Protein AF-A0A2P8K6Y0-F1 (afdb_monomer)

Foldseek 3Di:
DVVCVVVVVDPKDKAKAAPPDDDPPPDDKDFDWWFFKFKKAFVVVVQADQAVVSQQVLAEEEADPPHNVVVQNQVLCVVVVHHHHHQYHDDDDQVRLVCRNVSSGMYIGGPVSLVPHPSVVRMDTYNHPSDGDTMTIIMD

Sequence (140 aa):
LQRRLENGELDGMLAMGPAQQSFAEGYSGRLLCPLEVVPIVGRRLNLRASSLRECAERGWILNPDGCGLRAGLIRELQSEGLRLTLNVESAGAQLQIALVAQGLGLGLVPRAALASSPWRDEIAVLSLSDFQPAVSLWLI

Structure (mmCIF, N/CA/C/O backbone):
data_AF-A0A2P8K6Y0-F1
#
_entry.id   AF-A0A2P8K6Y0-F1
#
loop_
_atom_site.group_PDB
_atom_site.id
_atom_site.type_symbol
_atom_site.label_atom_id
_atom_site.label_alt_id
_atom_site.label_comp_id
_atom_site.label_asym_id
_atom_site.label_entity_id
_atom_site.label_seq_id
_atom_site.pdbx_PDB_ins_code
_atom_site.Cartn_x
_atom_site.Cartn_y
_atom_site.Cartn_z
_atom_site.occupancy
_atom_site.B_iso_or_equiv
_atom_site.auth_seq_id
_atom_site.auth_comp_id
_atom_site.auth_asym_id
_atom_site.auth_atom_id
_atom_site.pdbx_PDB_model_num
ATOM 1 N N . LEU A 1 1 ? 14.664 -0.606 -10.535 1.00 76.00 1 LEU A N 1
ATOM 2 C CA . LEU A 1 1 ? 14.040 -1.209 -11.734 1.00 76.00 1 LEU A CA 1
ATOM 3 C C . LEU A 1 1 ? 14.088 -0.242 -12.905 1.00 76.00 1 LEU A C 1
ATOM 5 O O . LEU A 1 1 ? 14.735 -0.585 -13.875 1.00 76.00 1 LEU A O 1
ATOM 9 N N . GLN A 1 2 ? 13.561 0.979 -12.771 1.00 79.81 2 GLN A N 1
ATOM 10 C CA . GLN A 1 2 ? 13.648 2.007 -13.820 1.00 79.81 2 GLN A CA 1
ATOM 11 C C . GLN A 1 2 ? 15.067 2.208 -14.390 1.00 79.81 2 GLN A C 1
ATOM 13 O O . GLN A 1 2 ? 15.253 2.015 -15.578 1.00 79.81 2 GLN A O 1
ATOM 18 N N . ARG A 1 3 ? 16.092 2.445 -13.556 1.00 83.00 3 ARG A N 1
ATOM 19 C CA . ARG A 1 3 ? 17.490 2.552 -14.037 1.00 83.00 3 ARG A CA 1
ATOM 20 C C . ARG A 1 3 ? 17.990 1.330 -14.813 1.00 83.00 3 ARG A C 1
ATOM 22 O O . ARG A 1 3 ? 18.821 1.456 -15.692 1.00 83.00 3 ARG A O 1
ATOM 29 N N . ARG A 1 4 ? 17.509 0.136 -14.464 1.00 86.56 4 ARG A N 1
ATOM 30 C CA . ARG A 1 4 ? 17.902 -1.109 -15.139 1.00 86.56 4 ARG A CA 1
ATOM 31 C C . ARG A 1 4 ? 17.216 -1.23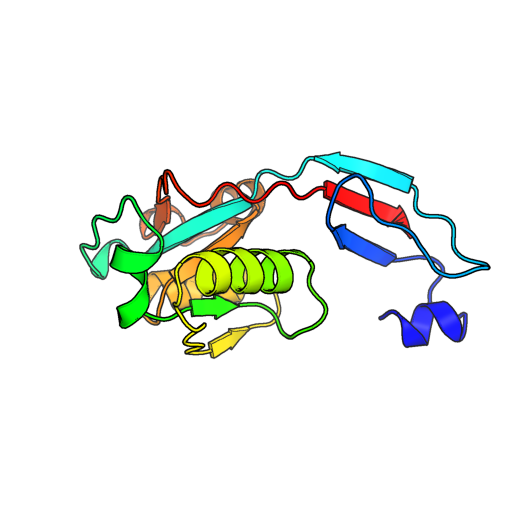2 -16.500 1.00 86.56 4 ARG A C 1
ATOM 33 O O . ARG A 1 4 ? 17.845 -1.691 -17.439 1.00 86.56 4 ARG A O 1
ATOM 40 N N . LEU A 1 5 ? 15.966 -0.773 -16.604 1.00 86.00 5 LEU A N 1
ATOM 41 C CA . LEU A 1 5 ? 15.274 -0.594 -17.882 1.00 86.00 5 LEU A CA 1
ATOM 42 C C . LEU A 1 5 ? 16.017 0.439 -18.750 1.00 86.00 5 LEU A C 1
ATOM 44 O O . LEU A 1 5 ? 16.315 0.163 -19.903 1.00 86.00 5 LEU A O 1
ATOM 48 N N . GLU A 1 6 ? 16.419 1.569 -18.158 1.00 85.06 6 GLU A N 1
ATOM 49 C CA . GLU A 1 6 ? 17.197 2.623 -18.829 1.00 85.06 6 GLU A CA 1
ATOM 50 C C . GLU A 1 6 ? 18.571 2.169 -19.317 1.00 85.06 6 GLU A C 1
ATOM 52 O O . GLU A 1 6 ? 19.008 2.567 -20.394 1.00 85.06 6 GLU A O 1
ATOM 57 N N . ASN A 1 7 ? 19.225 1.287 -18.569 1.00 88.25 7 ASN A N 1
ATOM 58 C CA . ASN A 1 7 ? 20.505 0.706 -18.955 1.00 88.25 7 ASN A CA 1
ATOM 59 C C . ASN A 1 7 ? 20.375 -0.462 -19.954 1.00 88.25 7 ASN A C 1
ATOM 61 O O . ASN A 1 7 ? 21.392 -1.047 -20.321 1.00 88.25 7 ASN A O 1
ATOM 65 N N . GLY A 1 8 ? 19.157 -0.851 -20.355 1.00 86.62 8 GLY A N 1
ATOM 66 C CA . GLY A 1 8 ? 18.922 -2.023 -21.207 1.00 86.62 8 GLY A CA 1
ATOM 67 C C . GLY A 1 8 ? 19.188 -3.370 -20.520 1.00 86.62 8 GLY A C 1
ATOM 68 O O . GLY A 1 8 ? 19.350 -4.385 -21.187 1.00 86.62 8 GLY A O 1
ATOM 69 N N . GLU A 1 9 ? 19.249 -3.405 -19.185 1.00 93.81 9 GLU A N 1
ATOM 70 C CA . GLU A 1 9 ? 19.389 -4.642 -18.399 1.00 93.81 9 GLU A CA 1
ATOM 71 C C . GLU A 1 9 ? 18.055 -5.383 -18.203 1.00 93.81 9 GLU A C 1
ATOM 73 O O . GLU A 1 9 ? 18.034 -6.496 -17.671 1.00 93.81 9 GLU A O 1
ATOM 78 N N . LEU A 1 10 ? 16.936 -4.733 -18.528 1.00 90.62 10 LEU A N 1
ATOM 79 C CA . LEU A 1 10 ? 15.590 -5.293 -18.490 1.00 90.62 10 LEU A CA 1
ATOM 80 C C . LEU A 1 10 ? 14.897 -4.990 -19.814 1.00 90.62 10 LEU A C 1
ATOM 82 O O . LEU A 1 10 ? 14.999 -3.873 -20.310 1.00 90.62 10 LEU A O 1
ATOM 86 N N . ASP A 1 11 ? 14.130 -5.954 -20.315 1.00 89.88 11 ASP A N 1
ATOM 87 C CA . ASP A 1 11 ? 13.306 -5.780 -21.519 1.00 89.88 11 ASP A CA 1
ATOM 88 C C . ASP A 1 11 ? 11.953 -5.110 -21.227 1.00 89.88 11 ASP A C 1
ATOM 90 O O . ASP A 1 11 ? 11.235 -4.722 -22.143 1.00 89.88 11 ASP A O 1
ATOM 94 N N . GLY A 1 12 ? 11.576 -5.009 -19.949 1.00 91.12 12 GLY A N 1
ATOM 95 C CA . GLY A 1 12 ? 10.328 -4.387 -19.525 1.00 91.12 12 GLY A CA 1
ATOM 96 C C . GLY A 1 12 ? 10.134 -4.371 -18.009 1.00 91.12 12 GLY A C 1
ATOM 97 O O . GLY A 1 12 ? 10.868 -5.006 -17.243 1.00 91.12 12 GLY A O 1
ATOM 98 N N . MET A 1 13 ? 9.120 -3.638 -17.560 1.00 90.44 13 MET A N 1
ATOM 99 C CA . MET A 1 13 ? 8.756 -3.482 -16.155 1.00 90.44 13 MET A CA 1
ATOM 100 C C . MET A 1 13 ? 7.237 -3.447 -15.977 1.00 90.44 13 MET A C 1
ATOM 102 O O . MET A 1 13 ? 6.521 -2.761 -16.700 1.00 90.44 13 MET A O 1
ATOM 106 N N . LEU A 1 14 ? 6.744 -4.132 -14.942 1.00 88.19 14 LEU A N 1
ATOM 107 C CA . LEU A 1 14 ? 5.383 -3.927 -14.454 1.00 88.19 14 LEU A CA 1
ATOM 108 C C . LEU A 1 14 ? 5.365 -2.820 -13.402 1.00 88.19 14 LEU A C 1
ATOM 110 O O . LEU A 1 14 ? 6.103 -2.883 -12.417 1.00 88.19 14 LEU A O 1
ATOM 114 N N . ALA A 1 15 ? 4.501 -1.827 -13.595 1.00 85.12 15 ALA A N 1
ATOM 115 C CA . ALA A 1 15 ? 4.368 -0.694 -12.689 1.00 85.12 15 ALA A CA 1
ATOM 116 C C . ALA A 1 15 ? 2.905 -0.383 -12.372 1.00 85.12 15 ALA A C 1
ATOM 118 O O . ALA A 1 15 ? 2.009 -0.581 -13.190 1.00 85.12 15 ALA A O 1
ATOM 119 N N . MET A 1 16 ? 2.675 0.134 -11.167 1.00 85.25 16 MET A N 1
ATOM 120 C CA . MET A 1 16 ? 1.374 0.632 -10.733 1.00 85.25 16 MET A CA 1
ATOM 121 C C . MET A 1 16 ? 1.354 2.155 -10.802 1.00 85.25 16 MET A C 1
ATOM 123 O O . MET A 1 16 ? 2.207 2.815 -10.205 1.00 85.25 16 MET A O 1
ATOM 127 N N . GLY A 1 17 ? 0.351 2.707 -11.478 1.00 83.69 17 GLY A N 1
ATOM 128 C CA . GLY A 1 17 ? 0.195 4.149 -11.641 1.00 83.69 17 GLY A CA 1
ATOM 129 C C . GLY A 1 17 ? -1.230 4.552 -12.025 1.00 83.69 17 GLY A C 1
ATOM 130 O O . GLY A 1 17 ? -2.084 3.681 -12.203 1.00 83.69 17 GLY A O 1
ATOM 131 N N . PRO A 1 18 ? -1.512 5.859 -12.137 1.00 83.94 18 PRO A N 1
ATOM 132 C CA . PRO A 1 18 ? -2.781 6.350 -12.663 1.00 83.94 18 PRO A CA 1
ATOM 133 C C . PRO A 1 18 ? -3.012 5.879 -14.109 1.00 83.94 18 PRO A C 1
ATOM 135 O O . PRO A 1 18 ? -2.075 5.549 -14.837 1.00 83.94 18 PRO A O 1
ATOM 138 N N . ALA A 1 19 ? -4.270 5.883 -14.553 1.00 85.19 19 ALA A N 1
ATOM 139 C CA . ALA A 1 19 ? -4.624 5.520 -15.928 1.00 85.19 19 ALA A CA 1
ATOM 140 C C . ALA A 1 19 ? -4.150 6.556 -16.970 1.00 85.19 19 ALA A C 1
ATOM 142 O O . ALA A 1 19 ? -4.039 6.232 -18.146 1.00 85.19 19 ALA A O 1
ATOM 143 N N . GLN A 1 20 ? -3.849 7.789 -16.548 1.00 83.56 20 GLN A N 1
ATOM 144 C CA . GLN A 1 20 ? -3.305 8.858 -17.399 1.00 83.56 20 GLN A CA 1
ATOM 145 C C . GLN A 1 20 ? -1.783 9.021 -17.233 1.00 83.56 20 GLN A C 1
ATOM 147 O O . GLN A 1 20 ? -1.249 10.110 -17.432 1.00 83.56 20 GLN A O 1
ATOM 152 N N . GLN A 1 21 ? -1.081 7.964 -16.812 1.00 83.00 21 GLN A N 1
ATOM 153 C CA . GLN A 1 21 ? 0.370 7.999 -16.647 1.00 83.00 21 GLN A CA 1
ATOM 154 C C . GLN A 1 21 ? 1.066 8.329 -17.978 1.00 83.00 21 GLN A C 1
ATOM 156 O O . GLN A 1 21 ? 0.804 7.692 -18.996 1.00 83.00 21 GLN A O 1
ATOM 161 N N . SER A 1 22 ? 1.987 9.294 -17.947 1.00 82.62 22 SER A N 1
ATOM 162 C CA . SER A 1 22 ? 2.933 9.553 -19.033 1.00 82.62 22 SER A CA 1
ATOM 163 C C . SER A 1 22 ? 4.289 8.913 -18.733 1.00 82.62 22 SER A C 1
ATOM 165 O O . SER A 1 22 ? 4.666 8.718 -17.571 1.00 82.62 22 SER A O 1
ATOM 167 N N . PHE A 1 23 ? 5.021 8.580 -19.792 1.00 82.44 23 PHE A N 1
ATOM 168 C CA . PHE A 1 23 ? 6.355 7.993 -19.718 1.00 82.44 23 PHE A CA 1
ATOM 169 C C . PHE A 1 23 ? 7.363 8.924 -20.386 1.00 82.44 23 PHE A C 1
ATOM 171 O O . PHE A 1 23 ? 6.997 9.726 -21.246 1.00 82.44 23 PHE A O 1
ATOM 178 N N . ALA A 1 24 ? 8.617 8.853 -19.940 1.00 80.50 24 ALA A N 1
ATOM 179 C CA . ALA A 1 24 ? 9.697 9.629 -20.534 1.00 80.50 24 ALA A CA 1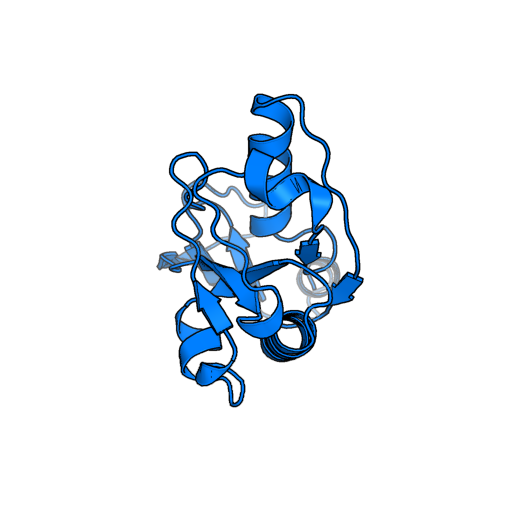
ATOM 180 C C . ALA A 1 24 ? 9.902 9.238 -22.006 1.00 80.50 24 ALA A C 1
ATOM 182 O O . ALA A 1 24 ? 9.553 8.132 -22.426 1.00 80.50 24 ALA A O 1
ATOM 183 N N . GLU A 1 25 ? 10.479 10.153 -22.781 1.00 78.12 25 GLU A N 1
ATOM 184 C CA . GLU A 1 25 ? 10.788 9.922 -24.190 1.00 78.12 25 GLU A CA 1
ATOM 185 C C . GLU A 1 25 ? 11.645 8.653 -24.356 1.00 78.12 25 GLU A C 1
ATOM 187 O O . GLU A 1 25 ? 12.580 8.419 -23.590 1.00 78.12 25 GLU A O 1
ATOM 192 N N . GLY A 1 26 ? 11.281 7.801 -25.318 1.00 80.81 26 GLY A N 1
ATOM 193 C CA . GLY A 1 26 ? 11.908 6.490 -25.522 1.00 80.81 26 GLY A CA 1
ATOM 194 C C . GLY A 1 26 ? 11.240 5.318 -24.791 1.00 80.81 26 GLY A C 1
ATOM 195 O O . GLY A 1 26 ? 11.555 4.175 -25.108 1.00 80.81 26 GLY A O 1
ATOM 196 N N . TYR A 1 27 ? 10.278 5.565 -23.893 1.00 81.75 27 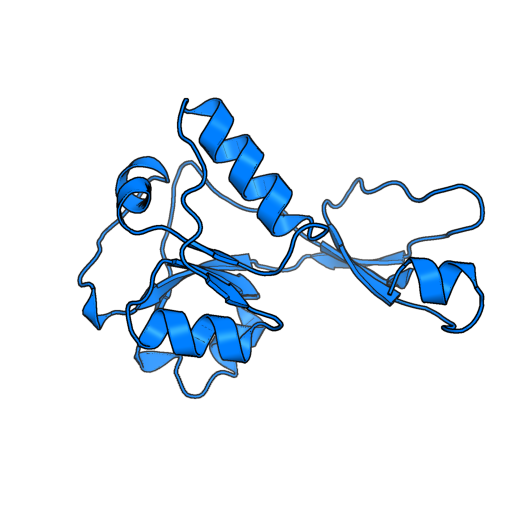TYR A N 1
ATOM 197 C CA . TYR A 1 27 ? 9.481 4.515 -23.246 1.00 81.75 27 TYR A CA 1
ATOM 198 C C . TYR A 1 27 ? 8.027 4.551 -23.702 1.00 81.75 27 TYR A C 1
ATOM 200 O O . TYR A 1 27 ? 7.387 5.603 -23.721 1.00 81.75 27 TYR A O 1
ATOM 208 N N . SER A 1 28 ? 7.472 3.380 -24.009 1.00 84.62 28 SER A N 1
ATOM 209 C CA . SER A 1 28 ? 6.046 3.211 -24.284 1.00 84.62 28 SER A CA 1
ATOM 210 C C . SER A 1 28 ? 5.408 2.356 -23.200 1.00 84.62 28 SER A C 1
ATOM 212 O O . SER A 1 28 ? 5.738 1.184 -23.066 1.00 84.62 28 SER A O 1
ATOM 214 N N . GLY A 1 29 ? 4.453 2.916 -22.461 1.00 89.00 29 GLY A N 1
ATOM 215 C CA . GLY A 1 29 ? 3.641 2.133 -21.538 1.00 89.00 29 GLY A CA 1
ATOM 216 C C . GLY A 1 29 ? 2.397 1.570 -22.218 1.00 89.00 29 GLY A C 1
ATOM 217 O O . GLY A 1 29 ? 1.643 2.300 -22.860 1.00 89.00 29 GLY A O 1
ATOM 218 N N . ARG A 1 30 ? 2.133 0.280 -22.019 1.00 92.25 30 ARG A N 1
ATOM 219 C CA . ARG A 1 30 ? 0.864 -0.371 -22.340 1.00 92.25 30 ARG A CA 1
ATOM 220 C C . ARG A 1 30 ? 0.054 -0.579 -21.068 1.00 92.25 30 ARG A C 1
ATOM 222 O O . ARG A 1 30 ? 0.457 -1.333 -20.180 1.00 92.25 30 ARG A O 1
ATOM 229 N N . LEU A 1 31 ? -1.116 0.049 -21.010 1.00 92.44 31 LEU A N 1
ATOM 230 C CA . LEU A 1 31 ? -2.100 -0.205 -19.965 1.00 92.44 31 LEU A CA 1
ATOM 231 C C . LEU A 1 31 ? -2.561 -1.664 -20.069 1.00 92.44 31 LEU A C 1
ATOM 233 O O . LEU A 1 31 ? -3.036 -2.089 -21.122 1.00 92.44 31 LEU A O 1
ATOM 237 N N . LEU A 1 32 ? -2.404 -2.434 -18.995 1.00 93.56 32 LEU A N 1
ATOM 238 C CA . LEU A 1 32 ? -2.839 -3.829 -18.956 1.00 93.56 32 LEU A CA 1
ATOM 239 C C . LEU A 1 32 ? -4.258 -3.936 -18.412 1.00 93.56 32 LEU A C 1
ATOM 241 O O . LEU A 1 32 ? -5.143 -4.464 -19.081 1.00 93.56 32 LEU A O 1
ATOM 245 N N . CYS A 1 33 ? -4.470 -3.439 -17.194 1.00 91.38 33 CYS A N 1
ATOM 246 C CA . CYS A 1 33 ? -5.767 -3.483 -16.535 1.00 91.38 33 CYS A CA 1
ATOM 247 C C . CYS A 1 33 ? -5.846 -2.500 -15.356 1.00 91.38 33 CYS A C 1
ATOM 249 O O . CYS A 1 33 ? -4.817 -2.153 -14.766 1.00 91.38 33 CYS A O 1
ATOM 251 N N . PRO A 1 34 ? -7.061 -2.083 -14.962 1.00 91.38 34 PRO A N 1
ATOM 252 C CA . PRO A 1 34 ? -7.293 -1.489 -13.652 1.00 91.38 34 PRO A CA 1
ATOM 253 C C . PRO A 1 34 ? -6.939 -2.479 -12.535 1.00 91.38 34 PRO A C 1
ATOM 255 O O . PRO A 1 34 ? -7.177 -3.682 -12.657 1.00 91.38 34 PRO A O 1
ATOM 258 N N . LEU A 1 35 ? -6.412 -1.965 -11.428 1.00 89.69 35 LEU A N 1
ATOM 259 C CA . LEU A 1 35 ? -6.174 -2.724 -10.209 1.00 89.69 35 LEU A CA 1
ATOM 260 C C . LEU A 1 35 ? -7.062 -2.191 -9.098 1.00 89.69 35 LEU A C 1
ATOM 262 O O . LEU A 1 35 ? -6.968 -1.028 -8.711 1.00 89.69 35 LEU A O 1
ATOM 266 N N . GLU A 1 36 ? -7.875 -3.074 -8.532 1.00 92.19 36 GLU A N 1
ATOM 267 C CA . GLU A 1 36 ? -8.579 -2.755 -7.303 1.00 92.19 36 GLU A CA 1
ATOM 268 C C . GLU A 1 36 ? -7.590 -2.797 -6.136 1.00 92.19 36 GLU A C 1
ATOM 270 O O . GLU A 1 36 ? -7.087 -3.863 -5.766 1.00 92.19 36 GLU A O 1
ATOM 275 N N . VAL A 1 37 ? -7.297 -1.630 -5.567 1.00 93.19 37 VAL A N 1
ATOM 276 C CA . VAL A 1 37 ? -6.408 -1.483 -4.417 1.00 93.19 37 VAL A CA 1
ATOM 277 C C . VAL A 1 37 ? -7.216 -1.048 -3.207 1.00 93.19 37 VAL A C 1
ATOM 279 O O . VAL A 1 37 ? -8.027 -0.130 -3.283 1.00 93.19 37 VAL A O 1
ATOM 282 N N . VAL A 1 38 ? -7.000 -1.734 -2.088 1.00 95.38 38 VAL A N 1
ATOM 283 C CA . VAL A 1 38 ? -7.830 -1.611 -0.893 1.00 95.38 38 VAL A CA 1
ATOM 284 C C . VAL A 1 38 ? -7.001 -1.206 0.323 1.00 95.38 38 VAL A C 1
ATOM 286 O O . VAL A 1 38 ? -5.928 -1.783 0.545 1.00 95.38 38 VAL A O 1
ATOM 289 N N . PRO A 1 39 ? -7.478 -0.245 1.136 1.00 96.75 39 PRO A N 1
ATOM 290 C CA . PRO A 1 39 ? -6.934 -0.018 2.464 1.00 96.75 39 PRO A CA 1
ATOM 291 C C . PRO A 1 39 ? -7.272 -1.207 3.369 1.00 96.75 39 PRO A C 1
ATOM 293 O O . PRO A 1 39 ? -8.406 -1.694 3.385 1.00 96.75 39 PRO A O 1
ATOM 296 N N . ILE A 1 40 ? -6.288 -1.684 4.123 1.00 97.81 40 ILE A N 1
ATOM 297 C CA . ILE A 1 40 ? -6.419 -2.854 4.992 1.00 97.81 40 ILE A CA 1
ATOM 298 C C . ILE A 1 40 ? -5.959 -2.554 6.413 1.00 97.81 40 ILE A C 1
ATOM 300 O O . ILE A 1 40 ? -5.047 -1.759 6.633 1.00 97.81 40 ILE A O 1
ATOM 304 N N . VAL A 1 41 ? -6.562 -3.242 7.377 1.00 98.56 41 VAL A N 1
ATOM 305 C CA . VAL A 1 41 ? -6.181 -3.202 8.790 1.00 98.56 41 VAL A CA 1
ATOM 306 C C . VAL A 1 41 ? -6.253 -4.603 9.394 1.00 98.56 41 VAL A C 1
ATOM 308 O O . VAL A 1 41 ? -7.095 -5.412 9.003 1.00 98.56 41 VAL A O 1
ATOM 311 N N . GLY A 1 42 ? -5.388 -4.910 10.360 1.00 98.50 42 GLY A N 1
ATOM 312 C CA . GLY A 1 42 ? -5.493 -6.149 11.127 1.00 98.50 42 GLY A CA 1
ATOM 313 C C . GLY A 1 42 ? -6.729 -6.125 12.025 1.00 98.50 42 GLY A C 1
ATOM 314 O O . GLY A 1 42 ? -6.925 -5.174 12.784 1.00 98.50 42 GLY A O 1
ATOM 315 N N . ARG A 1 43 ? -7.549 -7.182 11.997 1.00 98.12 43 ARG A N 1
ATOM 316 C CA . ARG A 1 43 ? -8.762 -7.309 12.829 1.00 98.12 43 ARG A CA 1
ATOM 317 C C . ARG A 1 43 ? -8.466 -7.143 14.317 1.00 98.12 43 ARG A C 1
ATOM 319 O O . ARG A 1 43 ? -9.271 -6.557 15.029 1.00 98.12 43 ARG A O 1
ATOM 326 N N . ARG A 1 44 ? -7.281 -7.570 14.767 1.00 96.44 44 ARG A N 1
ATOM 327 C CA . ARG A 1 44 ? -6.804 -7.408 16.151 1.00 96.44 44 ARG A CA 1
ATOM 328 C C . ARG A 1 44 ? -6.753 -5.958 16.643 1.00 96.44 44 ARG A C 1
ATOM 330 O O . ARG A 1 44 ? -6.760 -5.739 17.848 1.00 96.44 44 ARG A O 1
ATOM 337 N N . LEU A 1 45 ? -6.686 -4.975 15.740 1.00 95.50 45 LEU A N 1
ATOM 338 C CA . LEU A 1 45 ? -6.696 -3.557 16.107 1.00 95.50 45 LEU A CA 1
ATOM 339 C C . LEU A 1 45 ? -8.100 -3.034 16.432 1.00 95.50 45 LEU A C 1
ATOM 341 O O . LEU A 1 45 ? -8.210 -1.919 16.936 1.00 95.50 45 LEU A O 1
ATOM 345 N N . ASN A 1 46 ? -9.160 -3.804 16.143 1.00 94.75 46 ASN A N 1
ATOM 346 C CA . ASN A 1 46 ? -10.560 -3.417 16.352 1.00 94.75 46 ASN A CA 1
ATOM 347 C C . ASN A 1 46 ? -10.899 -2.011 15.814 1.00 94.75 46 ASN A C 1
ATOM 349 O O . ASN A 1 46 ? -11.776 -1.325 16.338 1.00 94.75 46 ASN A O 1
ATOM 353 N N . LEU A 1 47 ? -10.203 -1.576 14.758 1.00 95.19 47 LEU A N 1
ATOM 354 C CA . LEU A 1 47 ? -10.409 -0.273 14.141 1.00 95.19 47 LEU A CA 1
ATOM 355 C C . LEU A 1 47 ? -11.631 -0.326 13.224 1.00 95.19 47 LEU A C 1
ATOM 357 O O . LEU A 1 47 ? -11.703 -1.151 12.313 1.00 95.19 47 LEU A O 1
ATOM 361 N N . ARG A 1 48 ? -12.559 0.605 13.435 1.00 94.06 48 ARG A N 1
ATOM 362 C CA . ARG A 1 48 ? -13.595 0.955 12.466 1.00 94.06 48 ARG A CA 1
ATOM 363 C C . ARG A 1 48 ? -13.308 2.375 12.012 1.00 94.06 48 ARG A C 1
ATOM 365 O O . ARG A 1 48 ? -13.321 3.276 12.841 1.00 94.06 48 ARG A O 1
ATOM 372 N N . ALA A 1 49 ? -13.000 2.529 10.733 1.00 96.12 49 ALA A N 1
ATOM 373 C CA . ALA A 1 49 ? -12.703 3.813 10.124 1.00 96.12 49 ALA A CA 1
ATOM 374 C C . ALA A 1 49 ? -13.447 3.929 8.793 1.00 96.12 49 ALA A C 1
ATOM 376 O O . ALA A 1 49 ? -13.588 2.947 8.059 1.00 96.12 49 ALA A O 1
ATOM 377 N N . SER A 1 50 ? -13.915 5.137 8.526 1.00 96.69 50 SER A N 1
ATOM 378 C CA . SER A 1 50 ? -14.660 5.565 7.345 1.00 96.69 50 SER A CA 1
ATOM 379 C C . SER A 1 50 ? -13.994 6.744 6.628 1.00 96.69 50 SER A C 1
ATOM 381 O O . SER A 1 50 ? -14.421 7.098 5.533 1.00 96.69 50 SER A O 1
ATOM 383 N N . SER A 1 51 ? -12.932 7.309 7.212 1.00 97.31 51 SER A N 1
ATOM 384 C CA . SER A 1 51 ? -12.132 8.407 6.658 1.00 97.31 51 SER A CA 1
ATOM 385 C C . SER A 1 51 ? -10.631 8.201 6.889 1.00 97.31 51 SER A C 1
ATOM 387 O O . SER A 1 51 ? -10.226 7.471 7.802 1.00 97.31 51 SER A O 1
ATOM 389 N N . LEU A 1 52 ? -9.787 8.878 6.108 1.00 96.81 52 LEU A N 1
ATOM 390 C CA . LEU A 1 52 ? -8.333 8.892 6.303 1.00 96.81 52 LEU A CA 1
ATOM 391 C C . LEU A 1 52 ? -7.938 9.496 7.654 1.00 96.81 52 LEU A C 1
ATOM 393 O O . LEU A 1 52 ? -6.990 9.027 8.293 1.00 96.81 52 LEU A O 1
ATOM 397 N N . ARG A 1 53 ? -8.684 10.499 8.126 1.00 96.50 53 ARG A N 1
ATOM 398 C CA . ARG A 1 53 ? -8.482 11.117 9.443 1.00 96.50 53 ARG A CA 1
ATOM 399 C C . ARG A 1 53 ? -8.597 10.115 10.585 1.00 96.50 53 ARG A C 1
ATOM 401 O O . ARG A 1 53 ? -7.754 10.116 11.478 1.00 96.50 53 ARG A O 1
ATOM 408 N N . GLU A 1 54 ? -9.594 9.236 10.538 1.00 96.62 54 GLU A N 1
ATOM 409 C CA . GLU A 1 54 ? -9.794 8.179 11.540 1.00 96.62 54 GLU A CA 1
ATOM 410 C C . GLU A 1 54 ? -8.677 7.120 11.514 1.00 96.62 54 GLU A C 1
ATOM 412 O O . GLU A 1 54 ? -8.462 6.407 12.496 1.00 96.62 54 GLU A O 1
ATOM 417 N N . CYS A 1 55 ? -7.922 7.032 10.415 1.00 95.94 55 CYS A N 1
ATOM 418 C CA . CYS A 1 55 ? -6.752 6.164 10.289 1.00 95.94 55 CYS A CA 1
ATOM 419 C C . CYS A 1 55 ? -5.436 6.826 10.735 1.00 95.94 55 CYS A C 1
ATOM 421 O O . CYS A 1 55 ? -4.453 6.116 10.962 1.00 95.94 55 CYS A O 1
ATOM 423 N N . ALA A 1 56 ? -5.384 8.158 10.855 1.00 89.25 56 ALA A N 1
ATOM 424 C CA . ALA A 1 56 ? -4.134 8.921 10.923 1.00 89.25 56 ALA A CA 1
ATOM 425 C C . ALA A 1 56 ? -3.207 8.513 12.085 1.00 89.25 56 ALA A C 1
ATOM 427 O O . ALA A 1 56 ? -1.993 8.418 11.905 1.00 89.25 56 ALA A O 1
ATOM 428 N N . GLU A 1 57 ? -3.769 8.210 13.258 1.00 90.56 57 GLU A N 1
ATOM 429 C CA . GLU A 1 57 ? -2.999 7.838 14.456 1.00 90.56 57 GLU A CA 1
ATOM 430 C C . GLU A 1 57 ? -2.385 6.436 14.392 1.00 90.56 57 GLU A C 1
ATOM 432 O O . GLU A 1 57 ? -1.492 6.106 15.171 1.00 90.56 57 GLU A O 1
ATOM 437 N N . ARG A 1 58 ? -2.879 5.572 13.502 1.00 95.69 58 ARG A N 1
ATOM 438 C CA . ARG A 1 58 ? -2.424 4.179 13.411 1.00 95.69 58 ARG A CA 1
ATOM 439 C C . ARG A 1 58 ? -1.199 4.024 12.518 1.00 95.69 58 ARG A C 1
ATOM 441 O O . ARG A 1 58 ? -0.486 3.035 12.665 1.00 95.69 58 ARG A O 1
ATOM 448 N N . GLY A 1 59 ? -0.946 4.994 11.640 1.00 96.25 59 GLY A N 1
ATOM 449 C CA . GLY A 1 59 ? 0.166 4.983 10.694 1.00 96.25 59 GLY A CA 1
ATOM 450 C C . GLY A 1 59 ? 0.065 3.884 9.633 1.00 96.25 59 GLY A C 1
ATOM 451 O O . GLY A 1 59 ? -0.802 3.009 9.670 1.00 96.25 59 GLY A O 1
ATOM 452 N N . TRP A 1 60 ? 0.955 3.943 8.648 1.00 97.38 60 TRP A N 1
ATOM 453 C CA . TRP A 1 60 ? 0.888 3.110 7.452 1.00 97.38 60 TRP A CA 1
ATOM 454 C C . TRP A 1 60 ? 2.131 2.244 7.272 1.00 97.38 60 TRP A C 1
ATOM 456 O O . TRP A 1 60 ? 3.249 2.627 7.611 1.00 97.38 60 TRP A O 1
ATOM 466 N N . ILE A 1 61 ? 1.916 1.081 6.677 1.00 97.06 61 ILE A N 1
ATOM 467 C CA . ILE A 1 61 ? 2.919 0.153 6.177 1.00 97.06 61 ILE A CA 1
ATOM 468 C C . ILE A 1 61 ? 2.806 0.215 4.665 1.00 97.06 61 ILE A C 1
ATOM 470 O O . ILE A 1 61 ? 1.778 -0.178 4.108 1.00 97.06 61 ILE A O 1
ATOM 474 N N . LEU A 1 62 ? 3.820 0.750 3.995 1.00 94.19 62 LEU A N 1
ATOM 475 C CA . LEU A 1 62 ? 3.769 1.023 2.559 1.00 94.19 62 LEU A CA 1
ATOM 476 C C . LEU A 1 62 ? 5.017 0.504 1.861 1.00 94.19 62 LEU A C 1
ATOM 478 O O . LEU A 1 62 ? 6.064 0.300 2.472 1.00 94.19 62 LEU A O 1
ATOM 482 N N . ASN A 1 63 ? 4.908 0.339 0.546 1.00 87.56 63 ASN A N 1
ATOM 483 C CA . ASN A 1 63 ? 6.091 0.168 -0.284 1.00 87.56 63 ASN A CA 1
ATOM 484 C C . ASN A 1 63 ? 6.982 1.429 -0.225 1.00 87.56 63 ASN A C 1
ATOM 486 O O . ASN A 1 63 ? 6.476 2.524 0.070 1.00 87.56 63 ASN A O 1
ATOM 490 N N . PRO A 1 64 ? 8.289 1.290 -0.522 1.00 82.75 64 PRO A N 1
ATOM 491 C CA . PRO A 1 64 ? 9.187 2.428 -0.684 1.00 82.75 64 PRO A CA 1
ATOM 492 C C . PRO A 1 64 ? 8.662 3.463 -1.689 1.00 82.75 64 PRO A C 1
ATOM 494 O O . PRO A 1 64 ? 7.772 3.184 -2.504 1.00 82.75 64 PRO A O 1
ATOM 497 N N . ASP A 1 65 ? 9.232 4.664 -1.634 1.00 72.69 65 ASP A N 1
ATOM 498 C CA . ASP A 1 65 ? 8.910 5.745 -2.566 1.00 72.69 65 ASP A CA 1
ATOM 499 C C . ASP A 1 65 ? 9.119 5.337 -4.041 1.00 72.69 65 ASP A C 1
ATOM 501 O O . ASP A 1 65 ? 9.910 4.451 -4.370 1.00 72.69 65 ASP A O 1
ATOM 505 N N . GLY A 1 66 ? 8.367 5.978 -4.945 1.00 69.38 66 GLY A N 1
ATOM 506 C CA . GLY A 1 66 ? 8.325 5.641 -6.378 1.00 69.38 66 GLY A CA 1
ATOM 507 C C . GLY A 1 66 ? 7.129 4.777 -6.799 1.00 69.38 66 GLY A C 1
ATOM 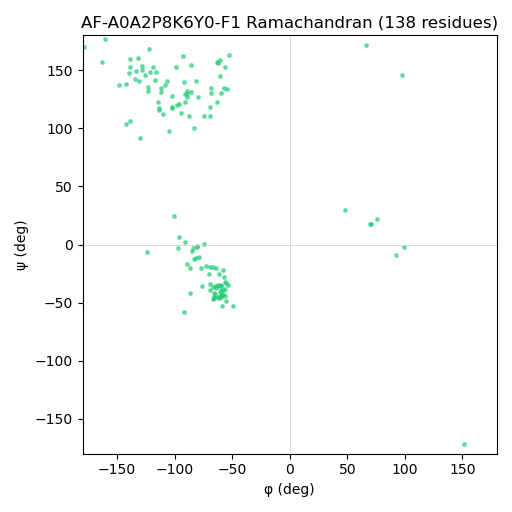508 O O . GLY A 1 66 ? 6.946 4.512 -7.984 1.00 69.38 66 GLY A O 1
ATOM 509 N N . CYS A 1 67 ? 6.274 4.371 -5.854 1.00 71.31 67 CYS A N 1
ATOM 510 C CA . CYS A 1 67 ? 4.995 3.722 -6.142 1.00 71.31 67 CYS A CA 1
ATOM 511 C C . CYS A 1 67 ? 3.858 4.751 -6.265 1.00 71.31 67 CYS A C 1
ATOM 513 O O . CYS A 1 67 ? 3.639 5.552 -5.350 1.00 71.31 67 CYS A O 1
ATOM 515 N N . GLY A 1 68 ? 3.071 4.679 -7.347 1.00 75.94 68 GLY A N 1
ATOM 516 C CA . GLY A 1 68 ? 1.928 5.574 -7.574 1.00 75.94 68 GLY A CA 1
ATOM 517 C C . GLY A 1 68 ? 0.883 5.552 -6.449 1.00 75.94 68 GLY A C 1
ATOM 518 O O . GLY A 1 68 ? 0.247 6.571 -6.183 1.00 75.94 68 GLY A O 1
ATOM 519 N N . LEU A 1 69 ? 0.762 4.432 -5.728 1.00 84.38 69 LEU A N 1
ATOM 520 C CA . LEU A 1 69 ? -0.148 4.288 -4.587 1.00 84.38 69 LEU A CA 1
ATOM 521 C C . LEU A 1 69 ? 0.231 5.167 -3.395 1.00 84.38 69 LEU A C 1
ATOM 523 O O . LEU A 1 69 ? -0.628 5.848 -2.841 1.00 84.38 69 LEU A O 1
ATOM 527 N N . ARG A 1 70 ? 1.512 5.172 -3.008 1.00 88.56 70 ARG A N 1
ATOM 528 C CA . ARG A 1 70 ? 1.995 5.982 -1.879 1.00 88.56 70 ARG A CA 1
ATOM 529 C C . ARG A 1 70 ? 1.876 7.467 -2.196 1.00 88.56 70 ARG A C 1
ATOM 531 O O . ARG A 1 70 ? 1.401 8.228 -1.362 1.00 88.56 70 ARG A O 1
ATOM 538 N N . ALA A 1 71 ? 2.223 7.858 -3.422 1.00 86.19 71 ALA A N 1
ATOM 539 C CA . ALA A 1 71 ? 2.034 9.228 -3.885 1.00 86.19 71 ALA A CA 1
ATOM 540 C C . ALA A 1 71 ? 0.552 9.645 -3.867 1.00 86.19 71 ALA A C 1
ATOM 542 O O . ALA A 1 71 ? 0.246 10.761 -3.459 1.00 86.19 71 ALA A O 1
ATOM 543 N N . GLY A 1 72 ? -0.363 8.755 -4.273 1.00 87.69 72 GLY A N 1
ATOM 544 C CA . GLY A 1 72 ? -1.808 8.978 -4.172 1.00 87.69 72 GLY A CA 1
ATOM 545 C C . GLY A 1 72 ? -2.262 9.224 -2.737 1.00 87.69 72 GLY A C 1
ATOM 546 O O . GLY A 1 72 ? -2.837 10.267 -2.459 1.00 87.69 72 GLY A O 1
ATOM 547 N N . LEU A 1 73 ? -1.916 8.325 -1.815 1.00 92.44 73 LEU A N 1
ATOM 548 C CA . LEU A 1 73 ? -2.259 8.466 -0.398 1.00 92.44 73 LEU A CA 1
ATOM 549 C C . LEU A 1 73 ? -1.722 9.769 0.218 1.00 92.44 73 LEU A C 1
ATOM 551 O O . LEU A 1 73 ? -2.438 10.435 0.959 1.00 92.44 73 LEU A O 1
ATOM 555 N N . ILE A 1 74 ? -0.478 10.150 -0.095 1.00 92.62 74 ILE A N 1
ATOM 556 C CA . ILE A 1 74 ? 0.111 11.408 0.391 1.00 92.62 74 ILE A CA 1
ATOM 557 C C . ILE A 1 74 ? -0.708 12.612 -0.081 1.00 92.62 74 ILE A C 1
ATOM 559 O O . ILE A 1 74 ? -0.977 13.497 0.728 1.00 92.62 74 ILE A O 1
ATOM 563 N N . ARG A 1 75 ? -1.111 12.649 -1.359 1.00 91.12 75 ARG A N 1
ATOM 564 C CA . ARG A 1 75 ? -1.915 13.756 -1.900 1.00 91.12 75 ARG A CA 1
ATOM 565 C C . ARG A 1 75 ? -3.261 13.879 -1.193 1.00 91.12 75 ARG A C 1
ATOM 567 O O . ARG A 1 75 ? -3.619 14.984 -0.797 1.00 91.12 75 ARG A O 1
ATOM 574 N N . GLU A 1 76 ? -3.962 12.765 -0.994 1.00 93.69 76 GLU A N 1
ATOM 575 C CA . GLU A 1 76 ? -5.277 12.780 -0.339 1.00 93.69 76 GLU A CA 1
ATOM 576 C C . GLU A 1 76 ? -5.160 13.208 1.132 1.00 93.69 76 GLU A C 1
ATOM 578 O O . GLU A 1 76 ? -5.836 14.146 1.549 1.00 93.69 76 GLU A O 1
ATOM 583 N N . LEU A 1 77 ? -4.192 12.663 1.885 1.00 95.44 77 LEU A N 1
ATOM 584 C CA . LEU A 1 77 ? -3.906 13.109 3.258 1.00 95.44 77 LEU A CA 1
ATOM 585 C C . LEU A 1 77 ? -3.601 14.614 3.326 1.00 95.44 77 LEU A C 1
ATOM 587 O O . LEU A 1 77 ? -4.113 15.318 4.196 1.00 95.44 77 LEU A O 1
ATOM 591 N N . GLN A 1 78 ? -2.779 15.127 2.408 1.00 95.00 78 GLN A N 1
ATOM 592 C CA . GLN A 1 78 ? -2.426 16.547 2.366 1.00 95.00 78 GLN A CA 1
ATOM 593 C C . GLN A 1 78 ? -3.629 17.442 2.056 1.00 95.00 78 GLN A C 1
ATOM 595 O O . GLN A 1 78 ? -3.718 18.531 2.625 1.00 95.00 78 GLN A O 1
ATOM 600 N N . SER A 1 79 ? -4.557 16.990 1.207 1.00 93.94 79 SER A N 1
ATOM 601 C CA . SER A 1 79 ? -5.787 17.730 0.893 1.00 93.94 79 SER A CA 1
ATOM 602 C C . SER A 1 79 ? -6.670 17.962 2.130 1.00 93.94 79 SER A C 1
ATOM 604 O O . SER A 1 79 ? -7.368 18.969 2.217 1.00 93.94 79 SER A O 1
ATOM 606 N N . GLU A 1 80 ? -6.548 17.094 3.139 1.00 93.31 80 GLU A N 1
ATOM 607 C CA . GLU A 1 80 ? -7.233 17.186 4.433 1.00 93.31 80 GLU A CA 1
ATOM 608 C C . GLU A 1 80 ? -6.392 17.843 5.548 1.00 93.31 80 GLU A C 1
ATOM 610 O O . GLU A 1 80 ? -6.783 17.850 6.724 1.00 93.31 80 GLU A O 1
ATOM 615 N N . GLY A 1 81 ? -5.207 18.368 5.217 1.00 95.50 81 GLY A N 1
ATOM 616 C CA . GLY A 1 81 ? -4.268 18.935 6.189 1.00 95.50 81 GLY A CA 1
ATOM 617 C C . GLY A 1 81 ? -3.597 17.892 7.094 1.00 95.50 81 GLY A C 1
ATOM 618 O O . GLY A 1 81 ? -3.063 18.242 8.149 1.00 95.50 81 GLY A O 1
ATOM 619 N N . LEU A 1 82 ? -3.625 16.616 6.706 1.00 95.81 82 LEU A N 1
ATOM 620 C CA . LEU A 1 82 ? -2.971 15.513 7.404 1.00 95.81 82 LEU A CA 1
ATOM 621 C C . LEU A 1 82 ? -1.563 15.267 6.842 1.00 95.81 82 LEU A C 1
ATOM 623 O O . LEU A 1 82 ? -1.206 15.688 5.740 1.00 95.81 82 LEU A O 1
ATOM 627 N N . ARG A 1 83 ? -0.739 14.556 7.615 1.00 94.44 83 ARG A N 1
ATOM 628 C CA . ARG A 1 83 ? 0.586 14.088 7.187 1.00 94.44 83 ARG A CA 1
ATOM 629 C C . ARG A 1 83 ? 0.609 12.567 7.173 1.00 94.44 83 ARG A C 1
ATOM 631 O O . ARG A 1 83 ? -0.042 11.928 7.995 1.00 94.44 83 ARG A O 1
ATOM 638 N N . LEU A 1 84 ? 1.392 11.994 6.262 1.00 94.94 84 LEU A N 1
ATOM 639 C CA . LEU A 1 84 ? 1.653 10.560 6.274 1.00 94.94 84 LEU A CA 1
ATOM 640 C C . LEU A 1 84 ? 2.529 10.210 7.485 1.00 94.94 84 LEU A C 1
ATOM 642 O O . LEU A 1 84 ? 3.680 10.636 7.561 1.00 94.94 84 LEU A O 1
ATOM 646 N N . THR A 1 85 ? 1.996 9.381 8.379 1.00 96.50 85 THR A N 1
ATOM 647 C CA . THR A 1 85 ? 2.778 8.668 9.395 1.00 96.50 85 THR A CA 1
ATOM 648 C C . THR A 1 85 ? 3.126 7.292 8.843 1.00 96.50 85 THR A C 1
ATOM 650 O O . THR A 1 85 ? 2.235 6.474 8.611 1.00 96.50 85 THR A O 1
ATOM 653 N N . LEU A 1 86 ? 4.411 7.045 8.601 1.00 95.75 86 LEU A N 1
ATOM 654 C CA . LEU A 1 86 ? 4.913 5.776 8.083 1.00 95.75 86 LEU A CA 1
ATOM 655 C C . LEU A 1 86 ? 5.535 4.969 9.225 1.00 95.75 86 LEU A C 1
ATOM 657 O O . LEU A 1 86 ? 6.511 5.409 9.826 1.00 95.75 86 LEU A O 1
ATOM 661 N N . ASN A 1 87 ? 4.980 3.793 9.504 1.00 97.12 87 ASN A N 1
ATOM 662 C CA . ASN A 1 87 ? 5.483 2.909 10.555 1.00 97.12 87 ASN A CA 1
ATOM 663 C C . ASN A 1 87 ? 6.587 1.997 10.018 1.00 97.12 87 ASN A C 1
ATOM 665 O O . ASN A 1 87 ? 7.584 1.763 10.696 1.00 97.12 87 ASN A O 1
ATOM 669 N N . VAL A 1 88 ? 6.393 1.460 8.808 1.00 95.94 88 VAL A N 1
ATOM 670 C CA . VAL A 1 88 ? 7.309 0.501 8.180 1.00 95.94 88 VAL A CA 1
ATOM 671 C C . VAL A 1 88 ? 7.298 0.678 6.662 1.00 95.94 88 VAL A C 1
ATOM 673 O O . VAL A 1 88 ? 6.239 0.792 6.041 1.00 95.94 88 VAL A O 1
ATOM 676 N N . GLU A 1 89 ? 8.483 0.627 6.057 1.00 94.44 89 GLU A N 1
ATOM 677 C CA . GLU A 1 89 ? 8.635 0.386 4.623 1.00 94.44 89 GLU A CA 1
ATOM 678 C C . GLU A 1 89 ? 8.784 -1.111 4.364 1.00 94.44 89 GLU A C 1
ATOM 680 O O . GLU A 1 89 ? 9.674 -1.765 4.906 1.00 94.44 89 GLU A O 1
ATOM 685 N N . SER A 1 90 ? 7.904 -1.669 3.537 1.00 89.69 90 SER A N 1
ATOM 686 C CA . SER A 1 90 ? 7.895 -3.096 3.209 1.00 89.69 90 SER A CA 1
ATOM 687 C C . SER A 1 90 ? 8.013 -3.298 1.708 1.00 89.69 90 SER A C 1
ATOM 689 O O . SER A 1 90 ? 7.258 -2.694 0.957 1.00 89.69 90 SER A O 1
ATOM 691 N N . ALA A 1 91 ? 8.894 -4.188 1.259 1.00 84.94 91 ALA A N 1
ATOM 692 C CA . ALA A 1 91 ? 8.933 -4.594 -0.141 1.00 84.94 91 ALA A CA 1
ATOM 693 C C . ALA A 1 91 ? 7.976 -5.774 -0.378 1.00 84.94 91 ALA A C 1
ATOM 695 O O . ALA A 1 91 ? 8.232 -6.893 0.064 1.00 84.94 91 ALA A O 1
ATOM 696 N N . GLY A 1 92 ? 6.888 -5.525 -1.109 1.00 87.62 92 GLY A N 1
ATOM 697 C CA . GLY A 1 92 ? 5.982 -6.567 -1.592 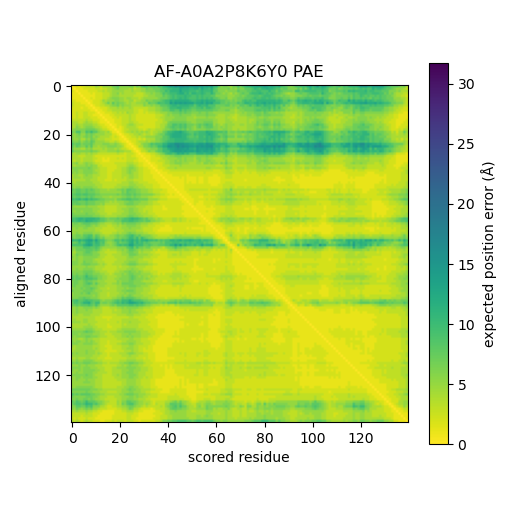1.00 87.62 92 GLY A CA 1
ATOM 698 C C . GLY A 1 92 ? 4.730 -6.775 -0.734 1.00 87.62 92 GLY A C 1
ATOM 699 O O . GLY A 1 92 ? 4.742 -6.677 0.493 1.00 87.62 92 GLY A O 1
ATOM 700 N N . ALA A 1 93 ? 3.627 -7.111 -1.409 1.00 92.44 93 ALA A N 1
ATOM 701 C CA . ALA A 1 93 ? 2.295 -7.133 -0.805 1.00 92.44 93 ALA A CA 1
ATOM 702 C C . ALA A 1 93 ? 2.137 -8.178 0.313 1.00 92.44 93 ALA A C 1
ATOM 704 O O . ALA A 1 93 ? 1.477 -7.897 1.305 1.00 92.44 93 ALA A O 1
ATOM 705 N N . GLN A 1 94 ? 2.741 -9.367 0.196 1.00 95.75 94 GLN A N 1
ATOM 706 C CA . GLN A 1 94 ? 2.564 -10.418 1.211 1.00 95.75 94 GLN A CA 1
ATOM 707 C C . GLN A 1 94 ? 3.229 -10.067 2.546 1.00 95.75 94 GLN A C 1
ATOM 709 O O . GLN A 1 94 ? 2.637 -10.297 3.599 1.00 95.75 94 GLN A O 1
ATOM 714 N N . LEU A 1 95 ? 4.417 -9.454 2.509 1.00 96.12 95 LEU A N 1
ATOM 715 C CA . LEU A 1 95 ? 5.072 -8.956 3.717 1.00 96.12 95 LEU A CA 1
ATOM 716 C C . LEU A 1 95 ? 4.259 -7.817 4.342 1.00 96.12 95 LEU A C 1
ATOM 718 O O . LEU A 1 95 ? 4.013 -7.830 5.544 1.00 96.12 95 LEU A O 1
ATOM 722 N N . GLN A 1 96 ? 3.786 -6.875 3.521 1.00 97.31 96 GLN A N 1
ATOM 723 C CA . GLN A 1 96 ? 2.916 -5.791 3.974 1.00 97.31 96 GLN A CA 1
ATOM 724 C C . GLN A 1 96 ? 1.665 -6.334 4.684 1.00 97.31 96 GLN A C 1
ATOM 726 O O . GLN A 1 96 ? 1.367 -5.922 5.800 1.00 97.31 96 GLN A O 1
ATOM 731 N N . ILE A 1 97 ? 0.970 -7.308 4.083 1.00 98.44 97 ILE A N 1
ATOM 732 C CA . ILE A 1 97 ? -0.224 -7.939 4.664 1.00 98.44 97 ILE A CA 1
ATOM 733 C C . ILE A 1 97 ? 0.102 -8.627 5.996 1.00 98.44 97 ILE A C 1
ATOM 735 O O . ILE A 1 97 ? -0.638 -8.446 6.960 1.00 98.44 97 ILE A O 1
ATOM 739 N N . ALA A 1 98 ? 1.210 -9.370 6.077 1.00 98.06 98 ALA A N 1
ATOM 740 C CA . ALA A 1 98 ? 1.620 -10.034 7.313 1.00 98.06 98 ALA A CA 1
ATOM 741 C C . ALA A 1 98 ? 1.845 -9.026 8.453 1.00 98.06 98 ALA A C 1
ATOM 743 O O . ALA A 1 98 ? 1.359 -9.221 9.564 1.00 98.06 98 ALA A O 1
ATOM 744 N N . LEU A 1 99 ? 2.522 -7.908 8.180 1.00 98.31 99 LEU A N 1
ATOM 745 C CA . LEU A 1 99 ? 2.766 -6.867 9.182 1.00 98.31 99 LEU A CA 1
ATOM 746 C C . LEU A 1 99 ? 1.467 -6.167 9.621 1.00 98.31 99 LEU A C 1
ATOM 748 O O . LEU A 1 99 ? 1.293 -5.863 10.804 1.00 98.31 99 LEU A O 1
ATOM 752 N N . VAL A 1 100 ? 0.529 -5.958 8.692 1.00 98.44 100 VAL A N 1
ATOM 753 C CA . VAL A 1 100 ? -0.810 -5.431 9.005 1.00 98.44 100 VAL A CA 1
ATOM 754 C C . VAL A 1 100 ? -1.595 -6.414 9.877 1.00 98.44 100 VAL A C 1
ATOM 756 O O . VAL A 1 100 ? -2.211 -5.990 10.855 1.00 98.44 100 VAL A O 1
ATOM 759 N N . ALA A 1 101 ? -1.540 -7.717 9.586 1.00 98.38 101 ALA A N 1
ATOM 760 C CA . ALA A 1 101 ? -2.158 -8.756 10.414 1.00 98.38 101 ALA A CA 1
ATOM 761 C C . ALA A 1 101 ? -1.582 -8.754 11.842 1.00 98.38 101 ALA A C 1
ATOM 763 O O . ALA A 1 101 ? -2.324 -8.896 12.813 1.00 98.38 101 ALA A O 1
ATOM 764 N N . GLN A 1 102 ? -0.287 -8.448 11.990 1.00 97.69 102 GLN A N 1
ATOM 765 C CA . GLN A 1 102 ? 0.363 -8.240 13.289 1.00 97.69 102 GLN A CA 1
ATOM 766 C C . GLN A 1 102 ? 0.013 -6.909 13.977 1.00 97.69 102 GLN A C 1
ATOM 7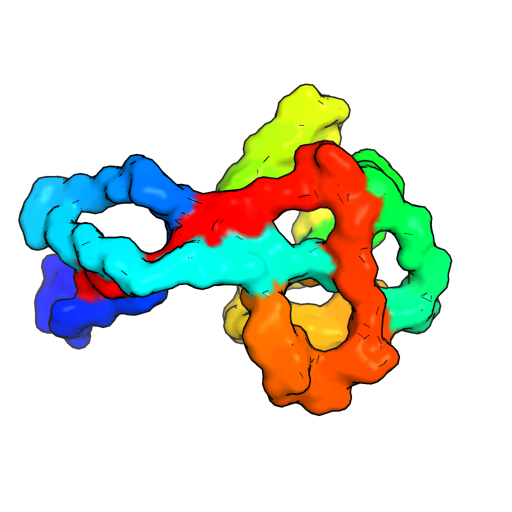68 O O . GLN A 1 102 ? 0.448 -6.662 15.101 1.00 97.69 102 GLN A O 1
ATOM 773 N N . GLY A 1 103 ? -0.827 -6.072 13.366 1.00 97.50 103 GLY A N 1
ATOM 774 C CA . GLY A 1 103 ? -1.319 -4.836 13.968 1.00 97.50 103 GLY A CA 1
ATOM 775 C C . GLY A 1 103 ? -0.290 -3.707 13.982 1.00 97.50 103 GLY A C 1
ATOM 776 O O . GLY A 1 103 ? -0.409 -2.792 14.790 1.00 97.50 103 GLY A O 1
ATOM 777 N N . LEU A 1 104 ? 0.713 -3.753 13.103 1.00 97.56 104 LEU A N 1
ATOM 778 C CA . LEU A 1 104 ? 1.775 -2.742 13.045 1.00 97.56 104 LEU A CA 1
ATOM 779 C C . LEU A 1 104 ? 1.369 -1.459 12.300 1.00 97.56 104 LEU A C 1
ATOM 781 O O . LEU A 1 104 ? 2.168 -0.533 12.204 1.00 97.56 104 LEU A O 1
ATOM 785 N N . GLY A 1 105 ? 0.156 -1.395 11.754 1.00 97.44 105 GLY A N 1
ATOM 786 C CA . GLY A 1 105 ? -0.370 -0.239 11.029 1.00 97.44 105 GLY A CA 1
ATOM 787 C C . GLY A 1 105 ? -1.402 -0.640 9.979 1.00 97.44 105 GLY A C 1
ATOM 788 O O . GLY A 1 105 ? -1.825 -1.798 9.915 1.00 97.44 105 GLY A O 1
ATOM 789 N N . LEU A 1 106 ? -1.799 0.325 9.152 1.00 98.19 106 LEU A N 1
ATOM 790 C CA . LEU A 1 106 ? -2.632 0.095 7.971 1.00 98.19 106 LEU A CA 1
ATOM 791 C C . LEU A 1 106 ? -1.791 -0.286 6.755 1.00 98.19 106 LEU A C 1
ATOM 793 O O . LEU A 1 106 ? -0.635 0.108 6.642 1.00 98.19 106 LEU A O 1
ATOM 797 N N . GLY A 1 107 ? -2.385 -1.000 5.807 1.00 96.69 107 GLY A N 1
ATOM 798 C CA . GLY A 1 107 ? -1.770 -1.294 4.514 1.00 96.69 107 GLY A CA 1
ATOM 799 C C . GLY A 1 107 ? -2.617 -0.810 3.349 1.00 96.69 107 GLY A C 1
ATOM 800 O O . GLY A 1 107 ? -3.787 -0.473 3.500 1.00 96.69 107 GLY A O 1
ATOM 801 N N . LEU A 1 108 ? -2.011 -0.824 2.168 1.00 95.00 108 LEU A N 1
ATOM 802 C CA . LEU A 1 108 ? -2.647 -0.497 0.902 1.00 95.00 108 LEU A CA 1
ATOM 803 C C . LEU A 1 108 ? -2.164 -1.498 -0.146 1.00 95.00 108 LEU A C 1
ATOM 805 O O . LEU A 1 108 ? -1.000 -1.450 -0.549 1.00 95.00 108 LEU A O 1
ATOM 809 N N . VAL A 1 109 ? -3.029 -2.438 -0.532 1.00 94.50 109 VAL A N 1
ATOM 810 C CA . VAL A 1 109 ? -2.640 -3.602 -1.348 1.00 94.50 109 VAL A CA 1
ATOM 811 C C . VAL A 1 109 ? -3.667 -3.921 -2.433 1.00 94.50 109 VAL A C 1
ATOM 813 O O . VAL A 1 109 ? -4.854 -3.650 -2.244 1.00 94.50 109 VAL A O 1
ATOM 816 N N . PRO A 1 110 ? -3.263 -4.542 -3.557 1.00 93.31 110 PRO A N 1
ATOM 817 C CA . PRO A 1 110 ? -4.218 -5.088 -4.514 1.00 93.31 110 PRO A CA 1
ATOM 818 C C . PRO A 1 110 ? -5.145 -6.109 -3.843 1.00 93.31 110 PRO A C 1
ATOM 820 O O . PRO A 1 110 ? -4.665 -7.009 -3.145 1.00 93.31 110 PRO A O 1
ATOM 823 N N . ARG A 1 111 ? -6.458 -6.035 -4.093 1.00 95.19 111 ARG A N 1
ATOM 824 C CA . ARG A 1 111 ? -7.433 -6.980 -3.520 1.00 95.19 111 ARG A CA 1
ATOM 825 C C . ARG A 1 111 ? -7.083 -8.430 -3.862 1.00 95.19 111 ARG A C 1
ATOM 827 O O . ARG A 1 111 ? -7.192 -9.303 -3.006 1.00 95.19 111 ARG A O 1
ATOM 834 N N . ALA A 1 112 ? -6.600 -8.678 -5.079 1.00 93.75 112 ALA A N 1
ATOM 835 C CA . ALA A 1 112 ? -6.158 -10.004 -5.506 1.00 93.75 112 ALA A CA 1
ATOM 836 C C . ALA A 1 112 ? -5.011 -10.558 -4.637 1.00 93.75 112 ALA A C 1
ATOM 838 O O . ALA A 1 112 ? -5.026 -11.733 -4.279 1.00 93.75 112 ALA A O 1
ATOM 839 N N . ALA A 1 113 ? -4.056 -9.709 -4.238 1.00 94.44 113 ALA A N 1
ATOM 840 C CA . ALA A 1 113 ? -2.948 -10.114 -3.373 1.00 94.44 113 ALA A CA 1
ATOM 841 C C . ALA A 1 113 ? -3.415 -10.434 -1.944 1.00 94.44 113 ALA A C 1
ATOM 843 O O . ALA A 1 113 ? -2.872 -11.339 -1.308 1.00 94.44 113 ALA A O 1
ATOM 844 N N . LEU A 1 114 ? -4.432 -9.720 -1.446 1.00 97.88 114 LEU A N 1
ATOM 845 C CA . LEU A 1 114 ? -5.079 -10.051 -0.177 1.00 97.88 114 LEU A CA 1
ATOM 846 C C . LEU A 1 114 ? -5.807 -11.397 -0.259 1.00 97.88 114 LEU A C 1
ATOM 848 O O . LEU A 1 114 ? -5.640 -12.228 0.627 1.00 97.88 114 LEU A O 1
ATOM 852 N N . ALA A 1 115 ? -6.572 -11.636 -1.326 1.00 97.62 115 ALA A N 1
ATOM 853 C CA . ALA A 1 115 ? -7.333 -12.874 -1.502 1.00 97.62 115 ALA A CA 1
ATOM 854 C C . ALA A 1 115 ? -6.437 -14.128 -1.512 1.00 97.62 115 ALA A C 1
ATOM 856 O O . ALA A 1 115 ? -6.818 -15.170 -0.973 1.00 97.62 115 ALA A O 1
ATOM 857 N N . SER A 1 116 ? -5.229 -14.017 -2.075 1.00 96.88 116 SER A N 1
ATOM 858 C CA . SER A 1 116 ? -4.238 -15.097 -2.104 1.00 96.88 116 SER A CA 1
ATOM 859 C C . SER A 1 116 ? -3.383 -15.205 -0.835 1.00 96.88 116 SER A C 1
ATOM 861 O O . SER A 1 116 ? -2.517 -16.074 -0.767 1.00 96.88 116 SER A O 1
ATOM 863 N N . SER A 1 117 ? -3.551 -14.309 0.142 1.00 98.19 117 SER A N 1
ATOM 864 C CA . SER A 1 117 ? -2.701 -14.270 1.332 1.00 98.19 117 SER A CA 1
ATOM 865 C C . SER A 1 117 ? -3.132 -15.304 2.378 1.00 98.19 117 SER A C 1
ATOM 867 O O . SER A 1 117 ? -4.335 -15.439 2.627 1.00 98.19 117 SER A O 1
ATOM 869 N N . PRO A 1 118 ? -2.190 -15.978 3.069 1.00 98.12 118 PRO A N 1
ATOM 870 C CA . PRO A 1 118 ? -2.527 -16.834 4.209 1.00 98.12 118 PRO A CA 1
ATOM 871 C C . PRO A 1 118 ? -3.121 -16.047 5.389 1.00 98.12 118 PRO A C 1
ATOM 873 O O . PRO A 1 118 ? -3.817 -16.625 6.212 1.00 98.12 118 PRO A O 1
ATOM 876 N N . TRP A 1 119 ? -2.900 -14.731 5.450 1.00 98.38 119 TRP A N 1
ATOM 877 C CA . TRP A 1 119 ? -3.371 -13.861 6.532 1.00 98.38 119 TRP A CA 1
ATOM 878 C C . TRP A 1 119 ? -4.746 -13.234 6.267 1.00 98.38 119 TRP A C 1
ATOM 880 O O . TRP A 1 119 ? -5.207 -12.423 7.065 1.00 98.38 119 TRP A O 1
ATOM 890 N N . ARG A 1 120 ? -5.406 -13.545 5.142 1.00 98.25 120 ARG A N 1
ATOM 891 C CA . ARG A 1 120 ? -6.626 -12.841 4.693 1.00 98.25 120 ARG A CA 1
ATOM 892 C C . ARG A 1 120 ? -7.734 -12.781 5.750 1.00 98.25 120 ARG A C 1
ATOM 894 O O . ARG A 1 120 ? -8.435 -11.777 5.839 1.00 98.25 120 ARG A O 1
ATOM 901 N N . ASP A 1 121 ? -7.864 -13.828 6.562 1.00 98.31 121 ASP A N 1
ATOM 902 C CA . ASP A 1 121 ? -8.925 -13.947 7.563 1.00 98.31 121 ASP A CA 1
ATOM 903 C C . ASP A 1 121 ? -8.640 -13.072 8.799 1.00 98.31 121 ASP A C 1
ATOM 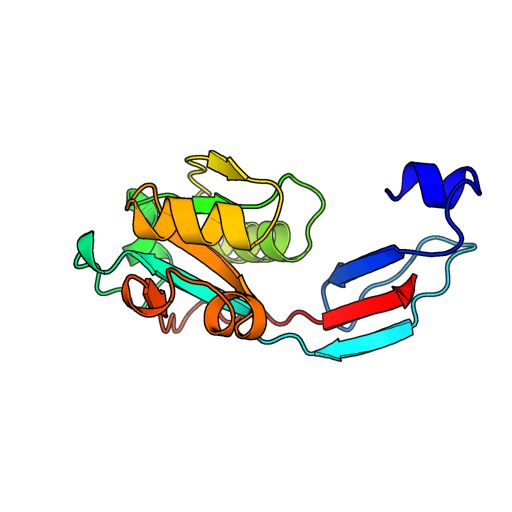905 O O . ASP A 1 121 ? -9.563 -12.649 9.495 1.00 98.31 121 ASP A O 1
ATOM 909 N N . GLU A 1 122 ? -7.379 -12.685 9.009 1.00 98.56 122 GLU A N 1
ATOM 910 C CA . GLU A 1 122 ? -6.940 -11.747 10.050 1.00 98.56 122 GLU A CA 1
ATOM 911 C C . GLU A 1 122 ? -7.065 -10.280 9.625 1.00 98.56 122 GLU A C 1
ATOM 913 O O . GLU A 1 122 ? -6.848 -9.374 10.432 1.00 98.56 122 GLU A O 1
ATOM 918 N N . ILE A 1 123 ? -7.439 -10.021 8.372 1.00 98.62 123 ILE A N 1
ATOM 919 C CA . ILE A 1 123 ? -7.509 -8.683 7.792 1.00 98.62 123 ILE A CA 1
ATOM 920 C C . ILE A 1 123 ? -8.963 -8.230 7.636 1.00 98.62 123 ILE A C 1
ATOM 922 O O . ILE A 1 123 ? -9.859 -8.989 7.258 1.00 98.62 123 ILE A O 1
ATOM 926 N N . ALA A 1 124 ? -9.193 -6.949 7.910 1.00 98.19 124 ALA A N 1
ATOM 927 C CA . ALA A 1 124 ? -10.380 -6.218 7.502 1.00 98.19 124 ALA A CA 1
ATOM 928 C C . ALA A 1 124 ? -10.014 -5.221 6.394 1.00 98.19 124 ALA A C 1
ATOM 930 O O . ALA A 1 124 ? -8.996 -4.534 6.469 1.00 98.19 124 ALA A O 1
ATOM 931 N N . VAL A 1 125 ? -10.863 -5.142 5.368 1.00 97.88 125 VAL A N 1
ATOM 932 C CA . VAL A 1 125 ? -10.801 -4.089 4.348 1.00 97.88 125 VAL A CA 1
ATOM 933 C C . VAL A 1 125 ? -11.588 -2.888 4.859 1.00 97.88 125 VAL A C 1
ATOM 935 O O . VAL A 1 125 ? -12.721 -3.051 5.313 1.00 97.88 125 VAL A O 1
ATOM 938 N N . LEU A 1 126 ? -10.997 -1.699 4.782 1.00 97.25 126 LEU A N 1
ATOM 939 C CA . LEU A 1 126 ? -11.668 -0.456 5.150 1.00 97.25 126 LEU A CA 1
ATOM 940 C C . LEU A 1 126 ? -12.346 0.164 3.928 1.00 97.25 126 LEU A C 1
ATOM 942 O O . LEU A 1 126 ? -11.788 0.174 2.832 1.00 97.25 126 LEU A O 1
ATOM 946 N N . SER A 1 127 ? -13.544 0.701 4.142 1.00 95.81 127 SER A N 1
ATOM 947 C CA . SER A 1 127 ? -14.267 1.498 3.155 1.00 95.81 127 SER A CA 1
ATOM 948 C C . SER A 1 127 ? -14.166 2.960 3.566 1.00 95.81 127 SER A C 1
ATOM 950 O O . SER A 1 127 ? -14.913 3.403 4.435 1.00 95.81 127 SER A O 1
ATOM 952 N N . LEU A 1 128 ? -13.222 3.682 2.965 1.00 96.19 128 LEU A N 1
ATOM 953 C CA . LEU A 1 128 ? -12.968 5.089 3.260 1.00 96.19 128 LEU A CA 1
ATOM 954 C C . LEU A 1 128 ? -13.700 5.959 2.231 1.00 96.19 128 LEU A C 1
ATOM 956 O O . LEU A 1 128 ? -13.493 5.800 1.027 1.00 96.19 128 LEU A O 1
ATOM 960 N N . SER A 1 129 ? -14.599 6.837 2.677 1.00 94.62 129 SER A N 1
ATOM 961 C CA . SER A 1 129 ? -15.418 7.660 1.773 1.00 94.62 129 SER A CA 1
ATOM 962 C C . SER A 1 129 ? -14.614 8.733 1.042 1.00 94.62 129 SER A C 1
ATOM 964 O O . SER A 1 129 ? -15.009 9.167 -0.035 1.00 94.62 129 SER A O 1
ATOM 966 N N . ASP A 1 130 ? -13.501 9.146 1.635 1.00 94.00 130 ASP A N 1
ATOM 967 C CA . ASP A 1 130 ? -12.567 10.168 1.159 1.00 94.00 130 ASP A CA 1
ATOM 968 C C . ASP A 1 130 ? -11.359 9.578 0.414 1.00 94.00 130 ASP A C 1
ATOM 970 O O . ASP A 1 130 ? -10.534 10.322 -0.106 1.00 94.00 130 ASP A O 1
ATOM 974 N N . PHE A 1 131 ? -11.246 8.247 0.322 1.00 93.06 131 PHE A N 1
ATOM 975 C CA . PHE A 1 131 ? -10.081 7.610 -0.281 1.00 93.06 131 PHE A CA 1
ATOM 976 C C . PHE A 1 131 ? -10.425 6.369 -1.101 1.00 93.06 131 PHE A C 1
ATOM 978 O O . PHE A 1 131 ? -10.639 5.273 -0.578 1.00 93.06 131 PHE A O 1
ATOM 985 N N . GLN A 1 132 ? -10.398 6.540 -2.423 1.00 87.88 132 GLN A N 1
ATOM 986 C CA . GLN A 1 132 ? -10.601 5.474 -3.404 1.00 87.88 132 GLN A CA 1
ATOM 987 C C . GLN A 1 132 ? -9.467 5.510 -4.437 1.00 87.88 132 GLN A C 1
ATOM 989 O O . GLN A 1 132 ? -9.543 6.241 -5.426 1.00 87.88 132 GLN A O 1
ATOM 9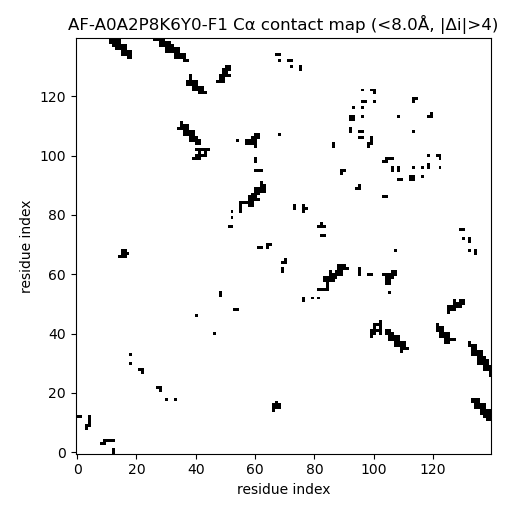94 N N . PRO A 1 133 ? -8.373 4.760 -4.218 1.00 85.06 133 PRO A N 1
ATOM 995 C CA . PRO A 1 133 ? -7.209 4.820 -5.090 1.00 85.06 133 PRO A CA 1
ATOM 996 C C . PRO A 1 133 ? -7.520 4.223 -6.468 1.00 85.06 133 PRO A C 1
ATOM 998 O O . PRO A 1 133 ? -7.658 3.011 -6.629 1.00 85.06 133 PRO A O 1
ATOM 1001 N N . ALA A 1 134 ? -7.568 5.081 -7.486 1.00 84.38 134 ALA A N 1
ATOM 1002 C CA . ALA A 1 134 ? -7.660 4.669 -8.880 1.00 84.38 134 ALA A CA 1
ATOM 1003 C C . ALA A 1 134 ? -6.263 4.328 -9.419 1.00 84.38 134 ALA A C 1
ATOM 1005 O O . ALA A 1 134 ? -5.479 5.213 -9.772 1.00 84.38 134 ALA A O 1
ATOM 1006 N N . VAL A 1 135 ? -5.941 3.036 -9.473 1.00 87.81 135 VAL A N 1
ATOM 1007 C CA . VAL A 1 135 ? -4.638 2.547 -9.937 1.00 87.81 135 VAL A CA 1
ATOM 1008 C C . VAL A 1 135 ? -4.813 1.531 -11.050 1.00 87.81 135 VAL A C 1
ATOM 1010 O O . VAL A 1 135 ? -5.774 0.772 -11.092 1.00 87.81 135 VAL A O 1
ATOM 1013 N N . SER A 1 136 ? -3.879 1.540 -11.989 1.00 90.19 136 SER A N 1
ATOM 1014 C CA . SER A 1 136 ? -3.798 0.588 -13.085 1.00 90.19 136 SER A CA 1
ATOM 1015 C C . SER A 1 136 ? -2.412 -0.035 -13.167 1.00 90.19 136 SER A C 1
ATOM 1017 O O . SER A 1 136 ? -1.417 0.560 -12.744 1.00 90.19 136 SER A O 1
ATOM 1019 N N . LEU A 1 137 ? -2.366 -1.245 -13.716 1.00 89.75 137 LEU A N 1
ATOM 1020 C CA . LEU A 1 137 ? -1.142 -1.956 -14.036 1.00 89.75 137 LEU A CA 1
ATOM 1021 C C . LEU A 1 137 ? -0.688 -1.594 -15.451 1.00 89.75 137 LEU A C 1
ATOM 1023 O O . LEU A 1 137 ? -1.457 -1.699 -16.409 1.00 89.75 137 LEU A O 1
ATOM 1027 N N . TRP A 1 138 ? 0.578 -1.223 -15.569 1.00 91.56 138 TRP A N 1
ATOM 1028 C CA . TRP A 1 138 ? 1.244 -0.888 -16.819 1.00 91.56 138 TRP A CA 1
ATOM 1029 C C . TRP A 1 138 ? 2.374 -1.870 -17.093 1.00 91.56 138 TRP A C 1
ATOM 1031 O O . TRP A 1 138 ? 3.093 -2.247 -16.168 1.00 91.56 138 TRP A O 1
ATOM 1041 N N . LEU A 1 139 ? 2.535 -2.244 -18.360 1.00 92.75 139 LEU A N 1
ATOM 1042 C CA . LEU A 1 139 ? 3.774 -2.800 -18.893 1.00 92.75 139 LEU A CA 1
ATOM 1043 C C . LEU A 1 139 ? 4.531 -1.664 -19.573 1.00 92.75 139 LEU A C 1
ATOM 1045 O O . LEU A 1 139 ? 3.988 -1.056 -20.492 1.00 92.75 139 LEU A O 1
AT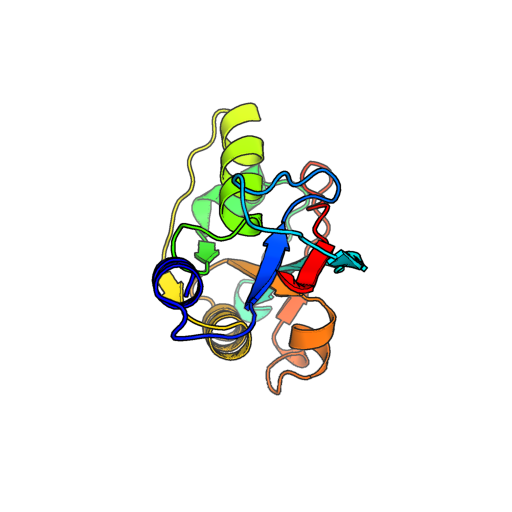OM 1049 N N . ILE A 1 140 ? 5.734 -1.379 -19.100 1.00 90.50 140 ILE A N 1
ATOM 1050 C CA . ILE A 1 140 ? 6.647 -0.366 -19.638 1.00 90.50 140 ILE A CA 1
ATOM 1051 C C . ILE A 1 140 ? 7.811 -1.088 -20.291 1.00 90.50 140 ILE A C 1
ATOM 1053 O O . ILE A 1 140 ? 8.273 -2.068 -19.661 1.00 90.50 140 ILE A O 1
#

pLDDT: mean 91.77, std 6.3, range [69.38, 98.62]

Nearest PDB structures (foldseek):
  8sbh-assembly1_B  TM=8.019E-01  e=8.971E-08  Escherichia coli K-12
  5y2w-assembly1_A-2  TM=7.937E-01  e=3.522E-07  Synechocystis sp. PCC 6803 substr. Kazusa
  5z49-assembly1_A  TM=7.208E-01  e=1.164E-07  Synechococcus elongatus PCC 7942 = FACHB-805
  2esn-assembly1_C  TM=7.937E-01  e=5.205E-07  Pseudomonas aeruginosa
  5y2v-assembly1_C  TM=6.980E-01  e=8.210E-07  Synechocystis sp. PCC 6803 substr. Kazusa

Mean predicted aligned error: 4.04 Å

Radius of gyration: 15.65 Å; Cα contacts (8 Å, |Δi|>4): 269; chains: 1; bounding box: 36×36×42 Å

Solvent-accessible surface area (backbone atoms only — not comparable to full-atom values): 8085 Å² total; per-residue (Å²): 107,68,69,39,43,75,69,65,76,35,97,60,45,82,47,57,28,50,87,83,65,85,66,61,91,96,54,67,70,43,81,72,44,80,42,64,48,40,44,32,34,12,49,88,62,72,77,84,50,51,36,68,75,74,44,49,89,56,24,30,33,41,62,61,91,92,40,40,66,60,56,48,53,46,53,53,36,46,76,74,76,44,72,86,45,75,65,44,78,32,87,52,64,70,58,34,51,50,45,14,44,71,50,64,18,31,29,72,38,46,48,70,60,44,72,73,36,94,54,43,88,41,45,39,78,51,67,35,82,79,58,78,66,73,35,20,37,28,44,63

Secondary structure (DSSP, 8-state):
-HHHHHTTS-S--EEEE-TT----TT--PEEEEEEEEEEEEEGGG----SSHHHHGGG-EEEPPTT-HHHHHHHHHHHHTT----EEEE-SSHHHHHHHHHTTS-EEEEEHHHHHT-TTGGGEEE---TT---EEEEEE-